Protein AF-A0A928VUS7-F1 (afdb_monomer_lite)

pLDDT: mean 87.43, std 11.96, range [48.75, 98.5]

Secondary structure (DSSP, 8-state):
--HHHHHHHHHHHHHHHHHHHHHHHHHHHHHHHHHHHHHHHHHHHHHHHTSHHHHHHHHHHHHHHHHS-GGGS-SS--GGGS-GGGTTS-EEEEEEETTEEEEEEE-SS-EEEEEEEE-TTT-BTTEEEEEEEEEETTTEEEEEEEEEEETT----HHHHHHHHHTTTS------S--

Radius of gyration: 25.65 Å; chains: 1; bounding box: 66×34×78 Å

Structure (mmCIF, N/CA/C/O backbone):
data_AF-A0A928VUS7-F1
#
_entry.id   AF-A0A928VUS7-F1
#
loop_
_atom_site.group_PDB
_atom_site.id
_atom_site.type_symbol
_atom_site.label_atom_id
_atom_site.label_alt_id
_atom_site.label_comp_id
_atom_site.label_asym_id
_atom_site.label_entity_id
_atom_site.label_seq_id
_atom_site.pdbx_PDB_ins_code
_atom_site.Cartn_x
_atom_site.Cartn_y
_atom_site.Cartn_z
_atom_site.occupancy
_atom_site.B_iso_or_equiv
_atom_site.auth_seq_id
_atom_site.auth_comp_id
_atom_site.auth_asym_id
_atom_site.auth_atom_id
_atom_site.pdbx_PDB_model_num
ATOM 1 N N . MET A 1 1 ? 49.330 -3.367 -56.058 1.00 61.44 1 MET A N 1
ATOM 2 C CA . MET A 1 1 ? 49.096 -4.305 -54.929 1.00 61.44 1 MET A CA 1
ATOM 3 C C . MET A 1 1 ? 48.953 -3.597 -53.572 1.00 61.44 1 MET A C 1
ATOM 5 O O . MET A 1 1 ? 48.464 -4.224 -52.643 1.00 61.44 1 MET A O 1
ATOM 9 N N . ALA A 1 2 ? 49.327 -2.313 -53.439 1.00 62.34 2 ALA A N 1
ATOM 10 C CA . ALA A 1 2 ? 49.164 -1.543 -52.198 1.00 62.34 2 ALA A CA 1
ATOM 11 C C . ALA A 1 2 ? 47.726 -1.016 -51.974 1.00 62.34 2 ALA A C 1
ATOM 13 O O . ALA A 1 2 ? 47.260 -1.008 -50.839 1.00 62.34 2 ALA A O 1
ATOM 14 N N . ASP A 1 3 ? 46.990 -0.680 -53.039 1.00 67.19 3 ASP A N 1
ATOM 15 C CA . ASP A 1 3 ? 45.664 -0.036 -52.934 1.00 67.19 3 ASP A CA 1
ATOM 16 C C . ASP A 1 3 ? 44.558 -0.947 -52.383 1.00 67.19 3 ASP A C 1
ATOM 18 O O . ASP A 1 3 ? 43.624 -0.482 -51.732 1.00 67.19 3 ASP A O 1
ATOM 22 N N . PHE A 1 4 ? 44.688 -2.264 -52.573 1.00 70.06 4 PHE A N 1
ATOM 23 C CA . PHE A 1 4 ? 43.719 -3.241 -52.067 1.00 70.06 4 PHE A CA 1
ATOM 24 C C . PHE A 1 4 ? 43.658 -3.240 -50.528 1.00 70.06 4 PHE A C 1
ATOM 26 O O . PHE A 1 4 ? 42.580 -3.287 -49.946 1.00 70.06 4 PHE A O 1
ATOM 33 N N . LYS A 1 5 ? 44.809 -3.064 -49.858 1.00 86.12 5 LYS A N 1
ATOM 34 C CA . LYS A 1 5 ? 44.886 -3.029 -48.388 1.00 86.12 5 LYS A CA 1
ATOM 35 C C . LYS A 1 5 ? 44.255 -1.770 -47.784 1.00 86.12 5 LYS A C 1
ATOM 37 O O . LYS A 1 5 ? 43.755 -1.829 -46.665 1.00 86.12 5 LYS A O 1
ATOM 42 N N . LEU A 1 6 ? 44.266 -0.647 -48.507 1.00 88.31 6 LEU A N 1
ATOM 43 C CA . LEU A 1 6 ? 43.689 0.614 -48.034 1.00 88.31 6 LEU A CA 1
ATOM 44 C C . LEU A 1 6 ? 42.155 0.582 -48.061 1.00 88.31 6 LEU A C 1
ATOM 46 O O . LEU A 1 6 ? 41.517 1.030 -47.113 1.00 88.31 6 LEU A O 1
ATOM 50 N N . ILE A 1 7 ? 41.560 0.022 -49.118 1.00 90.25 7 ILE A N 1
ATOM 51 C CA . ILE A 1 7 ? 40.098 -0.088 -49.241 1.00 90.25 7 ILE A CA 1
ATOM 52 C C . ILE A 1 7 ? 39.534 -0.996 -48.144 1.00 90.25 7 ILE A C 1
ATOM 54 O O . ILE A 1 7 ? 38.543 -0.642 -47.505 1.00 90.25 7 ILE A O 1
ATOM 58 N N . ASP A 1 8 ? 40.171 -2.138 -47.893 1.00 90.50 8 ASP A N 1
ATOM 59 C CA . ASP A 1 8 ? 39.731 -3.062 -46.845 1.00 90.50 8 ASP A CA 1
ATOM 60 C C . ASP A 1 8 ? 39.899 -2.460 -45.443 1.00 90.50 8 ASP A C 1
ATOM 62 O O . ASP A 1 8 ? 39.023 -2.620 -44.593 1.00 90.50 8 ASP A O 1
ATOM 66 N N . PHE A 1 9 ? 40.963 -1.679 -45.224 1.00 90.75 9 PHE A N 1
ATOM 67 C CA . PHE A 1 9 ? 41.148 -0.921 -43.987 1.00 90.75 9 PHE A CA 1
ATOM 68 C C . PHE A 1 9 ? 40.045 0.130 -43.777 1.00 90.75 9 PHE A C 1
ATOM 70 O O . PHE A 1 9 ? 39.452 0.189 -42.702 1.00 90.75 9 PHE A O 1
ATOM 77 N N . LEU A 1 10 ? 39.698 0.913 -44.806 1.00 93.50 10 LEU A N 1
ATOM 78 C CA . LEU A 1 10 ? 38.624 1.911 -44.722 1.00 93.50 10 LEU A CA 1
ATOM 79 C C . LEU A 1 10 ? 37.249 1.273 -44.478 1.00 93.50 10 LEU A C 1
ATOM 81 O O . LEU A 1 10 ? 36.465 1.803 -43.690 1.00 93.50 10 LEU A O 1
ATOM 85 N N . LYS A 1 11 ? 36.963 0.119 -45.096 1.00 93.38 11 LYS A N 1
ATOM 86 C CA . LYS A 1 11 ? 35.738 -0.654 -44.830 1.00 93.38 11 LYS A CA 1
ATOM 87 C C . LYS A 1 11 ? 35.676 -1.130 -43.380 1.00 93.38 11 LYS A C 1
ATOM 89 O O . LYS A 1 11 ? 34.625 -1.011 -42.755 1.00 93.38 11 LYS A O 1
ATOM 94 N N . LEU A 1 12 ? 36.790 -1.624 -42.837 1.00 94.38 12 LEU A N 1
ATOM 95 C CA . LEU A 1 12 ? 36.873 -2.045 -41.439 1.00 94.38 12 LEU A CA 1
ATOM 96 C C . LEU A 1 12 ? 36.656 -0.863 -40.483 1.00 94.38 12 LEU A C 1
ATOM 98 O O . LEU A 1 12 ? 35.843 -0.967 -39.568 1.00 94.38 12 LEU A O 1
ATOM 102 N N . CYS A 1 13 ? 37.316 0.276 -40.717 1.00 95.31 13 CYS A N 1
ATOM 103 C CA . CYS A 1 13 ? 37.107 1.491 -39.925 1.00 95.31 13 CYS A CA 1
ATOM 104 C C . CYS A 1 13 ? 35.652 1.977 -39.991 1.00 95.31 13 CYS A C 1
ATOM 106 O O . CYS A 1 13 ? 35.074 2.308 -38.958 1.00 95.31 13 CYS A O 1
ATOM 108 N N . GLY A 1 14 ? 35.043 1.975 -41.181 1.00 96.12 14 GLY A N 1
ATOM 109 C CA . GLY A 1 14 ? 33.636 2.336 -41.361 1.00 96.12 14 GLY A CA 1
ATOM 110 C C . GLY A 1 14 ? 32.688 1.396 -40.612 1.00 96.12 14 GLY A C 1
ATOM 111 O O . GLY A 1 14 ? 31.753 1.857 -39.962 1.00 96.12 14 GLY A O 1
ATOM 112 N N . PHE A 1 15 ? 32.960 0.089 -40.634 1.00 96.00 15 PHE A N 1
ATOM 113 C CA . PHE A 1 15 ? 32.185 -0.905 -39.890 1.00 96.00 15 PHE A CA 1
ATOM 114 C C . PHE A 1 15 ? 32.302 -0.723 -38.368 1.00 96.00 15 PHE A C 1
ATOM 116 O O . PHE A 1 15 ? 31.288 -0.735 -37.672 1.00 96.00 15 PHE A O 1
ATOM 123 N N . ILE A 1 16 ? 33.512 -0.488 -37.847 1.00 96.19 16 ILE A N 1
ATOM 124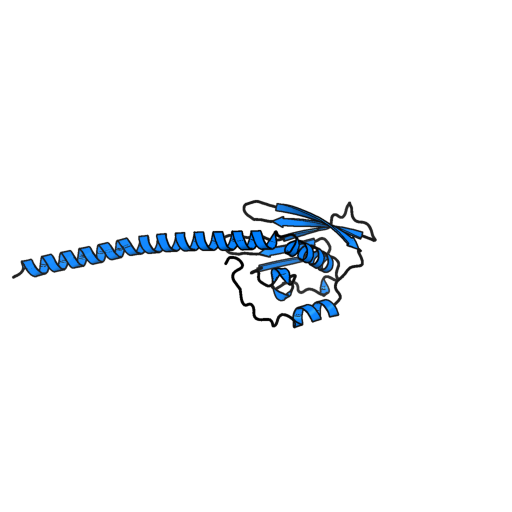 C CA . ILE A 1 16 ? 33.735 -0.218 -36.416 1.00 96.19 16 ILE A CA 1
ATOM 125 C C . ILE A 1 16 ? 33.011 1.063 -35.988 1.00 96.19 16 ILE A C 1
ATOM 127 O O . ILE A 1 16 ? 32.353 1.078 -34.945 1.00 96.19 16 ILE A O 1
ATOM 131 N N . LEU A 1 17 ? 33.086 2.126 -36.795 1.00 95.75 17 LEU A N 1
ATOM 132 C CA . LEU A 1 17 ? 32.385 3.380 -36.523 1.00 95.75 17 LEU A CA 1
ATOM 133 C C . LEU A 1 17 ? 30.866 3.166 -36.491 1.00 95.75 17 LEU A C 1
ATOM 135 O O . LEU A 1 17 ? 30.210 3.619 -35.558 1.00 95.75 17 LEU A O 1
ATOM 139 N N . LEU A 1 18 ? 30.316 2.424 -37.457 1.00 95.81 18 LEU A N 1
ATOM 140 C CA . LEU A 1 18 ? 28.893 2.091 -37.494 1.00 95.81 18 LEU A CA 1
ATOM 141 C C . LEU A 1 18 ? 28.458 1.323 -36.239 1.00 95.81 18 LEU A C 1
ATOM 143 O O . LEU A 1 18 ? 27.481 1.710 -35.606 1.00 95.81 18 LEU A O 1
ATOM 147 N N . LEU A 1 19 ? 29.190 0.277 -35.838 1.00 93.38 19 LEU A N 1
ATOM 148 C CA . LEU A 1 19 ? 28.883 -0.470 -34.612 1.00 93.38 19 LEU A CA 1
ATOM 149 C C . LEU A 1 19 ? 28.928 0.429 -33.374 1.00 93.38 19 LEU A C 1
ATOM 151 O O . LEU A 1 19 ? 28.020 0.386 -32.547 1.00 93.38 19 LEU A O 1
ATOM 155 N N . THR A 1 20 ? 29.944 1.287 -33.281 1.00 94.38 20 THR A N 1
ATOM 156 C CA . THR A 1 20 ? 30.100 2.228 -32.163 1.00 94.38 20 THR A CA 1
ATOM 157 C C . THR A 1 20 ? 28.925 3.204 -32.078 1.00 94.38 20 THR A C 1
ATOM 159 O O . THR A 1 20 ? 28.499 3.543 -30.978 1.00 94.38 20 THR A O 1
ATOM 162 N N . LEU A 1 21 ? 28.358 3.615 -33.217 1.00 94.56 21 LEU A N 1
ATOM 163 C CA . LEU A 1 21 ? 27.172 4.477 -33.269 1.00 94.56 21 LEU A CA 1
ATOM 164 C C . LEU A 1 21 ? 25.862 3.723 -32.992 1.00 94.56 21 LEU A C 1
ATOM 166 O O . LEU A 1 21 ? 24.934 4.305 -32.437 1.00 94.56 21 LEU A O 1
ATOM 170 N N . MET A 1 22 ? 25.774 2.436 -33.333 1.00 95.50 22 MET A N 1
ATOM 171 C CA . MET A 1 22 ? 24.571 1.624 -33.105 1.00 95.50 22 MET A CA 1
ATOM 172 C C . MET A 1 22 ? 24.394 1.205 -31.641 1.00 95.50 22 MET A C 1
ATOM 174 O O . MET A 1 22 ? 23.263 1.098 -31.171 1.00 95.50 22 MET A O 1
ATOM 178 N N . ILE A 1 23 ? 25.489 1.001 -30.903 1.00 94.81 23 ILE A N 1
ATOM 179 C CA . ILE A 1 23 ? 25.459 0.633 -29.479 1.00 94.81 23 ILE A CA 1
ATOM 180 C C . ILE A 1 23 ? 24.646 1.626 -28.615 1.00 94.81 23 ILE A C 1
ATOM 182 O O . ILE A 1 23 ? 23.736 1.177 -27.916 1.00 94.81 23 ILE A O 1
ATOM 186 N N . PRO A 1 24 ? 24.889 2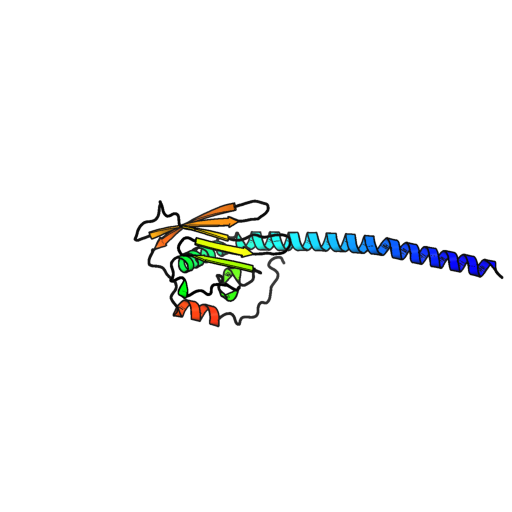.954 -28.635 1.00 94.88 24 PRO A N 1
ATOM 187 C CA . PRO A 1 24 ? 24.109 3.892 -27.827 1.00 94.88 24 PRO A CA 1
ATOM 188 C C . PRO A 1 24 ? 22.643 3.955 -28.264 1.00 94.88 24 PRO A C 1
ATOM 190 O O . PRO A 1 24 ? 21.767 4.024 -27.408 1.00 94.88 24 PRO A O 1
ATOM 193 N N . VAL A 1 25 ? 22.354 3.862 -29.569 1.00 94.69 25 VAL A N 1
ATOM 194 C CA . VAL A 1 25 ? 20.970 3.812 -30.076 1.00 94.69 25 VAL A CA 1
ATOM 195 C C . VAL A 1 25 ? 20.237 2.593 -29.517 1.00 94.69 25 VAL A C 1
ATOM 197 O O . VAL A 1 25 ? 19.102 2.715 -29.058 1.00 94.69 25 VAL A O 1
ATOM 200 N N . TYR A 1 26 ? 20.901 1.435 -29.486 1.00 95.00 26 TYR A N 1
ATOM 201 C CA . TYR A 1 26 ? 20.360 0.222 -28.881 1.00 95.00 26 TYR A CA 1
ATOM 202 C C . TYR A 1 26 ? 20.073 0.405 -27.384 1.00 95.00 26 TYR A C 1
ATOM 204 O O . TYR A 1 26 ? 18.972 0.089 -26.939 1.00 95.00 26 TYR A O 1
ATOM 212 N N . TYR A 1 27 ? 21.008 0.961 -26.607 1.00 95.69 27 TYR A N 1
ATOM 213 C CA . TYR A 1 27 ? 20.800 1.184 -25.170 1.00 95.69 27 TYR A CA 1
ATOM 214 C C . TYR A 1 27 ? 19.713 2.218 -24.865 1.00 95.69 27 TYR A C 1
ATOM 216 O O . TYR A 1 27 ? 18.968 2.039 -23.901 1.00 95.69 27 TYR A O 1
ATOM 224 N N . VAL A 1 28 ? 19.579 3.264 -25.685 1.00 95.44 28 VAL A N 1
ATOM 225 C CA . VAL A 1 28 ? 18.478 4.233 -25.572 1.00 95.44 28 VAL A CA 1
ATOM 226 C C . VAL A 1 28 ? 17.146 3.544 -25.864 1.00 95.44 28 VAL A C 1
ATOM 228 O O . VAL A 1 28 ? 16.221 3.651 -25.061 1.00 95.44 28 VAL A O 1
ATOM 231 N N . GLY A 1 29 ? 17.059 2.780 -26.957 1.00 95.69 29 GLY A N 1
ATOM 232 C CA . GLY A 1 29 ? 15.855 2.022 -27.300 1.00 95.69 29 GLY A CA 1
ATOM 233 C C . GLY A 1 29 ? 15.464 1.013 -26.218 1.00 95.69 29 GLY A C 1
ATOM 234 O O . GLY A 1 29 ? 14.303 0.959 -25.816 1.00 95.69 29 GLY A O 1
ATOM 235 N N . LEU A 1 30 ? 16.439 0.267 -25.688 1.00 95.19 30 LEU A N 1
ATOM 236 C CA . LEU A 1 30 ? 16.229 -0.680 -24.594 1.00 95.19 30 LEU A CA 1
ATOM 237 C C . LEU A 1 30 ? 15.750 0.025 -23.319 1.00 95.19 30 LEU A C 1
ATOM 239 O O . LEU A 1 30 ? 14.796 -0.431 -22.700 1.00 95.19 30 LEU A O 1
ATOM 243 N N . SER A 1 31 ? 16.363 1.152 -22.950 1.00 93.25 31 SER A N 1
ATOM 244 C CA . SER A 1 31 ? 15.952 1.938 -21.777 1.00 93.25 31 SER A CA 1
ATOM 245 C C . SER A 1 31 ? 14.509 2.428 -21.901 1.00 93.25 31 SER A C 1
ATOM 247 O O . SER A 1 31 ? 13.731 2.275 -20.966 1.00 93.25 31 SER A O 1
ATOM 249 N N . ILE A 1 32 ? 14.127 2.961 -23.067 1.00 94.06 32 ILE A N 1
ATOM 250 C CA . ILE A 1 32 ? 12.755 3.413 -23.336 1.00 94.06 32 ILE A CA 1
ATOM 251 C C . ILE A 1 32 ? 11.772 2.248 -23.220 1.00 94.06 32 ILE A C 1
ATOM 253 O O . ILE A 1 32 ? 10.758 2.363 -22.536 1.00 94.06 32 ILE A O 1
ATOM 257 N N . PHE A 1 33 ? 12.088 1.112 -23.844 1.00 93.88 33 PHE A N 1
ATOM 258 C CA . PHE A 1 33 ? 11.258 -0.087 -23.765 1.00 93.88 33 PHE A CA 1
ATOM 259 C C . PHE A 1 33 ? 11.057 -0.561 -22.317 1.00 93.88 33 PHE A C 1
ATOM 261 O O . PHE A 1 33 ? 9.928 -0.842 -21.915 1.00 93.88 33 PHE A O 1
ATOM 268 N N . LEU A 1 34 ? 12.130 -0.608 -21.521 1.00 91.25 34 LEU A N 1
ATOM 269 C CA . LEU A 1 34 ? 12.057 -0.992 -20.111 1.00 91.25 34 LEU A CA 1
ATOM 270 C C . LEU A 1 34 ? 11.225 -0.000 -19.288 1.00 91.25 34 LEU A C 1
ATOM 272 O O . LEU A 1 34 ? 10.413 -0.439 -18.480 1.00 91.25 34 LEU A O 1
ATOM 276 N N . MET A 1 35 ? 11.363 1.310 -19.521 1.00 88.75 35 MET A N 1
ATOM 277 C CA . MET A 1 35 ? 10.545 2.329 -18.849 1.00 88.75 35 MET A CA 1
ATOM 278 C C . MET A 1 35 ? 9.053 2.157 -19.147 1.00 88.75 35 MET A C 1
ATOM 280 O O . MET A 1 35 ? 8.254 2.123 -18.217 1.00 88.75 35 MET A O 1
ATOM 284 N N . PHE A 1 36 ? 8.671 1.977 -20.417 1.00 90.44 36 PHE A N 1
ATOM 285 C CA . PHE A 1 36 ? 7.268 1.743 -20.781 1.00 90.44 36 PHE A CA 1
ATOM 286 C C . PHE A 1 36 ? 6.711 0.461 -20.168 1.00 90.44 36 PHE A C 1
ATOM 288 O O . PHE A 1 36 ? 5.565 0.435 -19.724 1.00 90.44 36 PHE A O 1
ATOM 295 N N . ARG A 1 37 ? 7.512 -0.608 -20.136 1.00 89.31 37 ARG A N 1
ATOM 296 C CA . ARG A 1 37 ? 7.104 -1.860 -19.502 1.00 89.31 37 ARG A CA 1
ATOM 297 C C . ARG A 1 37 ? 6.847 -1.666 -18.004 1.00 89.31 37 ARG A C 1
ATOM 299 O O . ARG A 1 37 ? 5.799 -2.089 -17.533 1.00 89.31 37 ARG A O 1
ATOM 306 N N . MET A 1 38 ? 7.765 -1.014 -17.289 1.00 86.44 38 MET A N 1
ATOM 307 C CA . MET A 1 38 ? 7.607 -0.743 -15.854 1.00 86.44 38 MET A CA 1
ATOM 308 C C . MET A 1 38 ? 6.394 0.149 -15.570 1.00 86.44 38 MET A C 1
ATOM 310 O O . MET A 1 38 ? 5.638 -0.147 -14.654 1.00 86.44 38 MET A O 1
ATOM 314 N N . ALA A 1 39 ? 6.172 1.195 -16.373 1.00 87.06 39 ALA A N 1
ATOM 315 C CA . ALA A 1 39 ? 5.012 2.074 -16.221 1.00 87.06 39 ALA A CA 1
ATOM 316 C C . ALA A 1 39 ? 3.690 1.298 -16.341 1.00 87.06 39 ALA A C 1
ATOM 318 O O . ALA A 1 39 ? 2.810 1.450 -15.502 1.00 87.06 39 ALA A O 1
ATOM 319 N N . ARG A 1 40 ? 3.581 0.392 -17.323 1.00 89.56 40 ARG A N 1
ATOM 320 C CA . ARG A 1 40 ? 2.390 -0.457 -17.470 1.00 89.56 40 ARG A CA 1
ATOM 321 C C . ARG A 1 40 ? 2.208 -1.441 -16.318 1.00 89.56 40 ARG A C 1
ATOM 323 O O . ARG A 1 40 ? 1.080 -1.667 -15.902 1.00 89.56 40 ARG A O 1
ATOM 330 N N . GLU A 1 41 ? 3.293 -2.044 -15.831 1.00 87.31 41 GLU A N 1
ATOM 331 C CA . GLU A 1 41 ? 3.234 -2.945 -14.671 1.00 87.31 41 GLU A CA 1
ATOM 332 C C . GLU A 1 41 ? 2.712 -2.191 -13.432 1.00 87.31 41 GLU A C 1
ATOM 334 O O . GLU A 1 41 ? 1.805 -2.684 -12.766 1.00 87.31 41 GLU A O 1
ATOM 339 N N . ILE A 1 42 ? 3.189 -0.964 -13.197 1.00 88.38 42 ILE A N 1
ATOM 340 C CA . ILE A 1 42 ? 2.712 -0.084 -12.120 1.00 88.38 42 ILE A CA 1
ATOM 341 C C . ILE A 1 42 ? 1.226 0.251 -12.281 1.00 88.38 42 ILE A C 1
ATOM 343 O O . ILE A 1 42 ? 0.464 0.082 -11.333 1.00 88.38 42 ILE A O 1
ATOM 347 N N . GLU A 1 43 ? 0.802 0.707 -13.462 1.00 89.25 43 GLU A N 1
ATOM 348 C CA . GLU A 1 43 ? -0.599 1.068 -13.722 1.00 89.25 43 GLU A CA 1
ATOM 349 C C . GLU A 1 43 ? -1.543 -0.111 -13.445 1.00 89.25 43 GLU A C 1
ATOM 351 O O . GLU A 1 43 ? -2.565 0.059 -12.782 1.00 89.25 43 GLU A O 1
ATOM 356 N N . CYS A 1 44 ? -1.180 -1.322 -13.881 1.00 89.81 44 CYS A N 1
ATOM 357 C CA . CYS A 1 44 ? -1.967 -2.518 -13.582 1.00 89.81 44 CYS A CA 1
ATOM 358 C C . CYS A 1 44 ? -2.009 -2.842 -12.086 1.00 89.81 44 CYS A C 1
ATOM 360 O O . CYS A 1 44 ? -3.058 -3.229 -11.571 1.00 89.81 44 CYS A O 1
ATOM 362 N N . GLU A 1 45 ? -0.866 -2.768 -11.393 1.00 88.94 45 GLU A N 1
ATOM 363 C CA . GLU A 1 45 ? -0.798 -3.049 -9.958 1.00 88.94 45 GLU A CA 1
ATOM 364 C C . GLU A 1 45 ? -1.680 -2.070 -9.182 1.00 88.94 45 GLU A C 1
ATOM 366 O O . GLU A 1 45 ? -2.442 -2.496 -8.313 1.00 88.94 45 GLU A O 1
ATOM 371 N N . GLN A 1 46 ? -1.644 -0.787 -9.548 1.00 91.69 46 GLN A N 1
ATOM 372 C CA . GLN A 1 46 ? -2.530 0.227 -8.993 1.00 91.69 46 GLN A CA 1
ATOM 373 C C . GLN A 1 46 ? -3.992 -0.089 -9.284 1.00 91.69 46 GLN A C 1
ATOM 375 O O . GLN A 1 46 ? -4.794 -0.167 -8.357 1.00 91.69 46 GLN A O 1
ATOM 380 N N . GLU A 1 47 ? -4.351 -0.322 -10.547 1.00 91.81 47 GLU A N 1
ATOM 381 C CA . GLU A 1 47 ? -5.727 -0.653 -10.921 1.00 91.81 47 GLU A CA 1
ATOM 382 C C . GLU A 1 47 ? -6.245 -1.867 -10.139 1.00 91.81 47 GLU A C 1
ATOM 384 O O . GLU A 1 47 ? -7.395 -1.871 -9.703 1.00 91.81 47 GLU A O 1
ATOM 389 N N . TYR A 1 48 ? -5.400 -2.875 -9.913 1.00 91.00 48 TYR A N 1
ATOM 390 C CA . TYR A 1 48 ? -5.739 -4.040 -9.106 1.00 91.00 48 TYR A CA 1
ATOM 391 C C . TYR A 1 48 ? -6.003 -3.683 -7.637 1.00 91.00 48 TYR A C 1
ATOM 393 O O . TYR A 1 48 ? -7.059 -4.044 -7.117 1.00 91.00 48 TYR A O 1
ATOM 401 N N . ILE A 1 49 ? -5.094 -2.969 -6.964 1.00 91.81 49 ILE A N 1
ATOM 402 C CA . ILE A 1 49 ? -5.259 -2.661 -5.529 1.00 91.81 49 ILE A CA 1
ATOM 403 C C . ILE A 1 49 ? -6.371 -1.664 -5.254 1.00 91.81 49 ILE A C 1
ATOM 405 O O . ILE A 1 49 ? -6.873 -1.613 -4.141 1.00 91.81 49 ILE A O 1
ATOM 409 N N . LEU A 1 50 ? -6.770 -0.883 -6.251 1.00 95.00 50 LEU A N 1
ATOM 410 C CA . LEU A 1 50 ? -7.854 0.086 -6.143 1.00 95.00 50 LEU A CA 1
ATOM 411 C C . LEU A 1 50 ? -9.240 -0.535 -6.317 1.00 95.00 50 LEU A C 1
ATOM 413 O O . LEU A 1 50 ? -10.245 0.165 -6.186 1.00 95.00 50 LEU A O 1
ATOM 417 N N . ARG A 1 51 ? -9.318 -1.840 -6.585 1.00 94.94 51 ARG A N 1
ATOM 418 C CA . ARG A 1 51 ? -10.584 -2.573 -6.593 1.00 94.94 51 ARG A CA 1
ATOM 419 C C . ARG A 1 51 ? -11.133 -2.665 -5.166 1.00 94.94 51 ARG A C 1
ATOM 421 O O . ARG A 1 51 ? -10.377 -3.057 -4.273 1.00 94.94 51 ARG A O 1
ATOM 428 N N . PRO A 1 52 ? -12.420 -2.356 -4.925 1.00 96.56 52 PRO A N 1
ATOM 429 C CA . PRO A 1 52 ? -13.033 -2.480 -3.601 1.00 96.56 52 PRO A CA 1
ATOM 430 C C . PRO A 1 52 ? -12.839 -3.853 -2.961 1.00 96.56 52 PRO A C 1
ATOM 432 O O . PRO A 1 52 ? -12.569 -3.947 -1.768 1.00 96.56 52 PRO A O 1
ATOM 435 N N . GLU A 1 53 ? -12.874 -4.916 -3.763 1.00 94.88 53 GLU A N 1
ATOM 436 C CA . GLU A 1 53 ? -12.673 -6.289 -3.298 1.00 94.88 53 GLU A CA 1
ATOM 437 C C . GLU A 1 53 ? -11.262 -6.531 -2.739 1.00 94.88 53 GLU A C 1
ATOM 439 O O . GLU A 1 53 ? -11.064 -7.478 -1.984 1.00 94.88 53 GLU A O 1
ATOM 444 N N . VAL A 1 54 ? -10.295 -5.682 -3.101 1.00 93.50 54 VAL A N 1
ATOM 445 C CA . VAL A 1 54 ? -8.904 -5.739 -2.641 1.00 93.50 54 VAL A CA 1
ATOM 446 C C . VAL A 1 54 ? -8.675 -4.749 -1.502 1.00 93.50 54 VAL A C 1
ATOM 448 O O . VAL A 1 54 ? -8.186 -5.139 -0.444 1.00 93.50 54 VAL A O 1
ATOM 451 N N . TYR A 1 55 ? -9.040 -3.473 -1.668 1.00 95.44 55 TYR A N 1
ATOM 452 C CA . TYR A 1 55 ? -8.688 -2.462 -0.668 1.00 95.44 55 TYR A CA 1
ATOM 453 C C . TYR A 1 55 ? -9.557 -2.507 0.593 1.00 95.44 55 TYR A C 1
ATOM 455 O O . TYR A 1 55 ? -9.090 -2.100 1.654 1.00 95.44 55 TYR A O 1
ATOM 463 N N . GLN A 1 56 ? -10.806 -2.982 0.528 1.00 96.81 56 GLN A N 1
ATOM 464 C CA . GLN A 1 56 ? -11.678 -3.006 1.710 1.00 96.81 56 GLN A CA 1
ATOM 465 C C . GLN A 1 56 ? -11.211 -4.012 2.777 1.00 96.81 56 GLN A C 1
ATOM 467 O O . GLN A 1 56 ? -11.144 -3.634 3.953 1.00 96.81 56 GLN A O 1
ATOM 472 N N . PRO A 1 57 ? -10.844 -5.263 2.424 1.00 95.38 57 PRO A N 1
ATOM 473 C CA . PRO A 1 57 ? -10.216 -6.185 3.372 1.00 95.38 57 PRO A CA 1
ATOM 474 C C . PRO A 1 57 ? -8.906 -5.643 3.954 1.00 95.38 57 PRO A C 1
ATOM 476 O O . PRO A 1 57 ? -8.680 -5.739 5.165 1.00 95.38 57 PRO A O 1
ATOM 479 N N . VAL A 1 58 ? -8.086 -5.000 3.115 1.00 94.44 58 VAL A N 1
ATOM 480 C CA . VAL A 1 58 ? -6.835 -4.344 3.526 1.00 94.44 58 VAL A CA 1
ATOM 481 C C . VAL A 1 58 ? -7.120 -3.269 4.573 1.00 94.44 58 VAL A C 1
ATOM 483 O O . VAL A 1 58 ? -6.534 -3.300 5.654 1.00 94.44 58 VAL A O 1
ATOM 486 N N . ALA A 1 59 ? -8.065 -2.367 4.300 1.00 96.44 59 ALA A N 1
ATOM 487 C CA . ALA A 1 59 ? -8.446 -1.283 5.199 1.00 96.44 59 ALA A CA 1
ATOM 488 C C . ALA A 1 59 ? -8.873 -1.808 6.577 1.00 96.44 59 ALA A C 1
ATOM 490 O O . ALA A 1 59 ? -8.387 -1.341 7.610 1.00 96.44 59 ALA A O 1
ATOM 491 N N . ARG A 1 60 ? -9.739 -2.831 6.603 1.00 96.06 60 ARG A N 1
ATOM 492 C CA . ARG A 1 60 ? -10.204 -3.450 7.854 1.00 96.06 60 ARG A CA 1
ATOM 493 C C . ARG A 1 60 ? -9.076 -4.128 8.618 1.00 96.06 60 ARG A C 1
ATOM 495 O O . ARG A 1 60 ? -8.988 -3.963 9.832 1.00 96.06 60 ARG A O 1
ATOM 502 N N . THR A 1 61 ? -8.211 -4.864 7.928 1.00 93.94 61 THR A N 1
ATOM 503 C CA . THR A 1 61 ? -7.077 -5.556 8.554 1.00 93.94 61 THR A CA 1
ATOM 504 C C . THR A 1 61 ? -6.105 -4.561 9.178 1.00 93.94 61 THR A C 1
ATOM 506 O O . THR A 1 61 ? -5.722 -4.719 10.336 1.00 93.94 61 THR A O 1
ATOM 509 N N . LEU A 1 62 ? -5.785 -3.475 8.472 1.00 93.62 62 LEU A N 1
ATOM 510 C CA . LEU A 1 62 ? -4.909 -2.425 8.989 1.00 93.62 62 LEU A CA 1
ATOM 511 C C . LEU A 1 62 ? -5.520 -1.667 10.166 1.00 93.62 62 LEU A C 1
ATOM 513 O O . LEU A 1 62 ? -4.808 -1.337 11.115 1.00 93.62 62 LEU A O 1
ATOM 517 N N . ALA A 1 63 ? -6.835 -1.441 10.159 1.00 96.31 63 ALA A N 1
ATOM 518 C CA . ALA A 1 63 ? -7.523 -0.878 11.316 1.00 96.31 63 ALA A CA 1
ATOM 519 C C . ALA A 1 63 ? -7.430 -1.816 12.522 1.00 96.31 63 ALA A C 1
ATOM 521 O O . ALA A 1 63 ? -7.081 -1.371 13.612 1.00 96.31 63 ALA A O 1
ATOM 522 N N . ARG A 1 64 ? -7.633 -3.126 12.338 1.00 95.38 64 ARG A N 1
ATOM 523 C CA . ARG A 1 64 ? -7.445 -4.110 13.417 1.00 95.38 64 ARG A CA 1
ATOM 524 C C . ARG A 1 64 ? -6.006 -4.126 13.929 1.00 95.38 64 ARG A C 1
ATOM 526 O O . ARG A 1 64 ? -5.814 -4.162 15.143 1.00 95.38 64 ARG A O 1
ATOM 533 N N . TYR A 1 65 ? -5.005 -4.052 13.050 1.00 92.94 65 TYR A N 1
ATOM 534 C CA . TYR A 1 65 ? -3.595 -3.955 13.449 1.00 92.94 65 TYR A CA 1
ATOM 535 C C . TYR A 1 65 ? -3.334 -2.695 14.272 1.00 92.94 65 TYR A C 1
ATOM 537 O O . TYR A 1 65 ? -2.781 -2.789 15.365 1.00 92.94 65 TYR A O 1
ATOM 545 N N . SER A 1 66 ? -3.824 -1.546 13.805 1.00 93.69 66 SER A N 1
ATOM 546 C CA . SER A 1 66 ? -3.699 -0.253 14.490 1.00 93.69 66 SER A CA 1
ATOM 547 C C . SER A 1 66 ? -4.394 -0.253 15.858 1.00 93.69 66 SER A C 1
ATOM 549 O O . SER A 1 66 ? -3.898 0.338 16.807 1.00 93.69 66 SER A O 1
ATOM 551 N N . GLN A 1 67 ? -5.519 -0.959 16.009 1.00 94.88 67 GLN A N 1
ATOM 552 C CA . GLN A 1 67 ? -6.231 -1.091 17.291 1.00 94.88 67 GLN A CA 1
ATOM 553 C C . GLN A 1 67 ? -5.577 -2.075 18.274 1.00 94.88 67 GLN A C 1
ATOM 555 O O . GLN A 1 67 ? -5.978 -2.136 19.437 1.00 94.88 67 GLN A O 1
ATOM 560 N N . SER A 1 68 ? -4.618 -2.880 17.821 1.00 93.44 68 SER A N 1
ATOM 561 C CA . SER A 1 68 ? -4.022 -3.952 18.622 1.00 93.44 68 SER A CA 1
ATOM 562 C C . SER A 1 68 ? -2.810 -3.478 19.418 1.00 93.44 68 SER A C 1
ATOM 564 O O . SER A 1 68 ? -2.301 -2.382 19.202 1.00 93.44 68 SER A O 1
ATOM 566 N N . ASP A 1 69 ? -2.344 -4.300 20.367 1.00 91.25 69 ASP A N 1
ATOM 567 C CA . ASP A 1 69 ? -1.145 -3.972 21.145 1.00 91.25 69 ASP A CA 1
ATOM 568 C C . ASP A 1 69 ? 0.062 -3.835 20.193 1.00 91.25 69 ASP A C 1
ATOM 570 O O . ASP A 1 69 ? 0.424 -4.818 19.538 1.00 91.25 69 ASP A O 1
ATOM 574 N N . PRO A 1 70 ? 0.723 -2.661 20.128 1.00 87.19 70 PRO A N 1
ATOM 575 C CA . PRO A 1 70 ? 1.884 -2.453 19.266 1.00 87.19 70 PRO A CA 1
ATOM 576 C C . PRO A 1 70 ? 3.018 -3.456 19.507 1.00 87.19 70 PRO A C 1
ATOM 578 O O . PRO A 1 70 ? 3.816 -3.702 18.610 1.00 87.19 70 PRO A O 1
ATOM 581 N N . LYS A 1 71 ? 3.089 -4.074 20.696 1.00 89.25 71 LYS A N 1
ATOM 582 C CA . LYS A 1 71 ? 4.092 -5.101 21.027 1.00 89.25 71 LYS A CA 1
ATOM 583 C C . LYS A 1 71 ? 3.944 -6.394 20.229 1.00 89.25 71 LYS A C 1
ATOM 585 O O . LYS A 1 71 ? 4.884 -7.185 20.207 1.00 89.25 71 LYS A O 1
ATOM 590 N N . LEU A 1 72 ? 2.786 -6.624 19.611 1.00 87.44 72 LEU A N 1
ATOM 591 C CA . LEU A 1 72 ? 2.557 -7.777 18.738 1.00 87.44 72 LEU A CA 1
ATOM 592 C C . LEU A 1 72 ? 3.323 -7.662 17.416 1.00 87.44 72 LEU A C 1
ATOM 594 O O . LEU A 1 72 ? 3.559 -8.669 16.750 1.00 87.44 72 LEU A O 1
ATOM 598 N N . PHE A 1 73 ? 3.728 -6.448 17.047 1.00 85.50 73 PHE A N 1
ATOM 599 C CA . PHE A 1 73 ? 4.365 -6.152 15.777 1.00 85.50 73 PHE A CA 1
ATOM 600 C C . PHE A 1 73 ? 5.846 -5.807 15.976 1.00 85.50 73 PHE A C 1
ATOM 602 O O . PHE A 1 73 ? 6.212 -5.113 16.929 1.00 85.50 73 PHE A O 1
ATOM 609 N N . PRO A 1 74 ? 6.744 -6.276 15.095 1.00 81.62 74 PRO A N 1
ATOM 610 C CA . PRO A 1 74 ? 8.131 -5.841 15.116 1.00 81.62 74 PRO A CA 1
ATOM 611 C C . PRO A 1 74 ? 8.245 -4.381 14.664 1.00 81.62 74 PRO A C 1
ATOM 613 O O . PRO A 1 74 ? 7.465 -3.904 13.848 1.00 81.62 74 PRO A O 1
ATOM 616 N N . ASN A 1 75 ? 9.310 -3.706 15.098 1.00 71.62 75 ASN A N 1
ATOM 617 C CA . ASN A 1 75 ? 9.622 -2.337 14.662 1.00 71.62 75 ASN A CA 1
ATOM 618 C C . ASN A 1 75 ? 9.875 -2.214 13.146 1.00 71.62 75 ASN A C 1
ATOM 620 O O . ASN A 1 75 ? 9.862 -1.113 12.611 1.00 71.62 75 ASN A O 1
ATOM 624 N N . SER A 1 76 ? 10.180 -3.326 12.469 1.00 69.00 76 SER A N 1
ATOM 625 C CA . SER A 1 76 ? 10.346 -3.385 11.018 1.00 69.00 76 SER A CA 1
ATOM 626 C C . SER A 1 76 ? 9.462 -4.490 10.463 1.00 69.00 76 SER A C 1
ATOM 628 O O . SER A 1 76 ? 9.638 -5.673 10.774 1.00 69.00 76 SER A O 1
ATOM 630 N N . LEU A 1 77 ? 8.496 -4.078 9.655 1.00 75.56 77 LEU A N 1
ATOM 631 C CA . LEU A 1 77 ? 7.458 -4.929 9.107 1.00 75.56 77 LEU A CA 1
ATOM 632 C C . LEU A 1 77 ? 7.831 -5.325 7.677 1.00 75.56 77 LEU A C 1
ATOM 634 O O . LEU A 1 77 ? 7.844 -4.512 6.756 1.00 75.56 77 LEU A O 1
ATOM 638 N N . SER A 1 78 ? 8.191 -6.595 7.510 1.00 76.25 78 SER A N 1
ATOM 639 C CA . SER A 1 78 ? 8.361 -7.234 6.201 1.00 76.25 78 SER A CA 1
ATOM 640 C C . SER A 1 78 ? 7.013 -7.637 5.587 1.00 76.25 78 SER A C 1
ATOM 642 O O . SER A 1 78 ? 6.025 -7.729 6.307 1.00 76.25 78 SER A O 1
ATOM 644 N N . ASN A 1 79 ? 6.998 -8.022 4.307 1.00 77.06 79 ASN A N 1
ATOM 645 C CA . ASN A 1 79 ? 5.776 -8.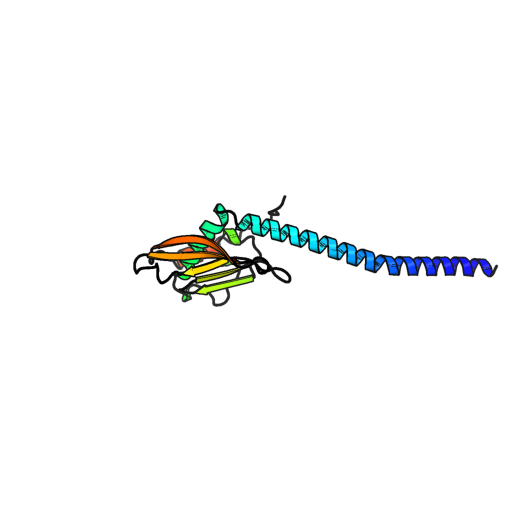388 3.568 1.00 77.06 79 ASN A CA 1
ATOM 646 C C . ASN A 1 79 ? 4.861 -9.415 4.248 1.00 77.06 79 ASN A C 1
ATOM 648 O O . ASN A 1 79 ? 3.652 -9.304 4.117 1.00 77.06 79 ASN A O 1
ATOM 652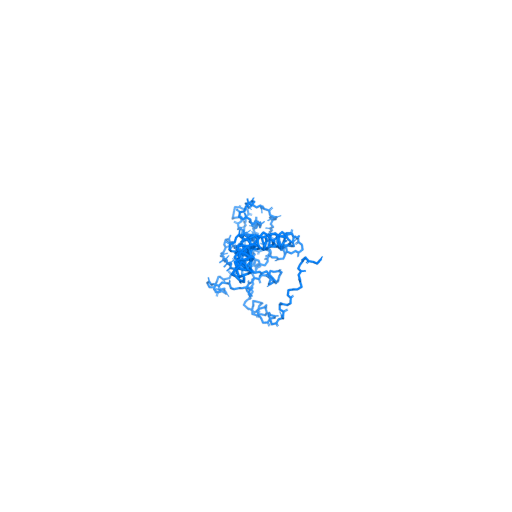 N N . LYS A 1 80 ? 5.415 -10.350 5.029 1.00 77.56 80 LYS A N 1
ATOM 653 C CA . LYS A 1 80 ? 4.639 -11.333 5.810 1.00 77.56 80 LYS A CA 1
ATOM 654 C C . LYS A 1 80 ? 3.654 -10.724 6.822 1.00 77.56 80 LYS A C 1
ATOM 656 O O . LYS A 1 80 ? 2.819 -11.430 7.364 1.00 77.56 80 LYS A O 1
ATOM 661 N N . TRP A 1 81 ? 3.825 -9.446 7.165 1.00 80.19 81 TRP A N 1
ATOM 662 C CA . TRP A 1 81 ? 2.967 -8.726 8.110 1.00 80.19 81 TRP A CA 1
ATOM 663 C C . TRP A 1 81 ? 1.888 -7.899 7.420 1.00 80.19 81 TRP A C 1
ATOM 665 O O . TRP A 1 81 ? 1.146 -7.191 8.094 1.00 80.19 81 TRP A O 1
ATOM 675 N N . LEU A 1 82 ? 1.827 -7.926 6.093 1.00 85.69 82 LEU A N 1
ATOM 676 C CA . LEU A 1 82 ? 0.805 -7.209 5.349 1.00 85.69 82 LEU A CA 1
ATOM 677 C C . LEU A 1 82 ? -0.488 -8.028 5.323 1.00 85.69 82 LEU A C 1
ATOM 679 O O . LEU A 1 82 ? -0.471 -9.221 5.611 1.00 85.69 82 LEU A O 1
ATOM 683 N N . PRO A 1 83 ? -1.625 -7.405 4.994 1.00 87.25 83 PRO A N 1
ATOM 684 C CA . PRO A 1 83 ? -2.817 -8.151 4.616 1.00 87.25 83 PRO A CA 1
ATOM 685 C C . PRO A 1 83 ? -2.530 -9.075 3.420 1.00 87.25 83 PRO A C 1
ATOM 687 O O . PRO A 1 83 ? -1.755 -8.708 2.529 1.00 87.25 83 PRO A O 1
ATOM 690 N N . GLU A 1 84 ? -3.164 -10.252 3.388 1.00 85.19 84 GLU A N 1
ATOM 691 C CA . GLU A 1 84 ? -2.933 -11.305 2.380 1.00 85.19 84 GLU A CA 1
ATOM 692 C C . GLU A 1 84 ? -3.088 -10.775 0.948 1.00 85.19 84 GLU A C 1
ATOM 694 O O . GLU A 1 84 ? -2.328 -11.130 0.043 1.00 85.19 84 GLU A O 1
ATOM 699 N N . GLU A 1 85 ? -4.024 -9.849 0.754 1.00 86.31 85 GLU A N 1
ATOM 700 C CA . GLU A 1 85 ? -4.308 -9.207 -0.524 1.00 86.31 85 GLU A CA 1
ATOM 701 C C . GLU A 1 85 ? -3.087 -8.472 -1.105 1.00 86.31 85 GLU A C 1
ATOM 703 O O . GLU A 1 85 ? -2.982 -8.304 -2.323 1.00 86.31 85 GLU A O 1
ATOM 708 N N . LEU A 1 86 ? -2.147 -8.066 -0.244 1.00 86.50 86 LEU A N 1
ATOM 709 C CA . LEU A 1 86 ? -0.921 -7.356 -0.600 1.00 86.50 86 LEU A CA 1
ATOM 710 C C . LEU A 1 86 ? 0.325 -8.246 -0.619 1.00 86.50 86 LEU A C 1
ATOM 712 O O . LEU A 1 86 ? 1.384 -7.759 -1.006 1.00 86.50 86 LEU A O 1
ATOM 716 N N . HIS A 1 87 ? 0.248 -9.536 -0.274 1.00 82.25 87 HIS A N 1
ATOM 717 C CA . HIS A 1 87 ? 1.432 -10.418 -0.254 1.00 82.25 87 HIS A CA 1
ATOM 718 C C . HIS A 1 87 ? 2.101 -10.545 -1.630 1.00 82.25 87 HIS A C 1
ATOM 720 O O . HIS A 1 87 ? 3.313 -10.735 -1.738 1.00 82.25 87 HIS A O 1
ATOM 726 N N . ARG A 1 88 ? 1.315 -10.408 -2.703 1.00 77.62 88 ARG A N 1
ATOM 727 C CA . ARG A 1 88 ? 1.818 -10.427 -4.086 1.00 77.62 88 ARG A CA 1
ATOM 728 C C . ARG A 1 88 ? 2.540 -9.137 -4.473 1.00 77.62 88 ARG A C 1
ATOM 730 O O . ARG A 1 88 ? 3.274 -9.129 -5.463 1.00 77.62 88 ARG A O 1
ATOM 737 N N . MET A 1 89 ? 2.363 -8.077 -3.690 1.00 78.00 89 MET A N 1
ATOM 738 C CA . MET A 1 89 ? 2.944 -6.771 -3.946 1.00 78.00 89 MET A CA 1
ATOM 739 C C . MET A 1 89 ? 4.335 -6.657 -3.335 1.00 78.00 89 MET A C 1
ATOM 741 O O . MET A 1 89 ? 4.620 -7.128 -2.234 1.00 78.00 89 MET A O 1
ATOM 745 N N . SER A 1 90 ? 5.232 -5.980 -4.050 1.00 72.81 90 SER A N 1
ATOM 746 C CA . SER A 1 90 ? 6.529 -5.576 -3.507 1.00 72.81 90 SER A CA 1
ATOM 747 C C . SER A 1 90 ? 6.368 -4.361 -2.597 1.00 72.81 90 SER A C 1
ATOM 749 O O . SER A 1 90 ? 6.851 -3.274 -2.912 1.00 72.81 90 SER A O 1
ATOM 751 N N . ALA A 1 91 ? 5.691 -4.538 -1.466 1.00 74.12 91 ALA A N 1
ATOM 752 C CA . ALA A 1 91 ? 5.734 -3.534 -0.418 1.00 74.12 91 ALA A CA 1
ATOM 753 C C . ALA A 1 91 ? 7.153 -3.439 0.154 1.00 74.12 91 ALA A C 1
ATOM 755 O O . ALA A 1 91 ? 7.913 -4.412 0.172 1.00 74.12 91 ALA A O 1
ATOM 756 N N . ARG A 1 92 ? 7.534 -2.238 0.576 1.00 69.38 92 ARG A N 1
ATOM 757 C CA . ARG A 1 92 ? 8.877 -1.958 1.103 1.00 69.38 92 ARG A CA 1
ATOM 758 C C . ARG A 1 92 ? 8.854 -1.391 2.504 1.00 69.38 92 ARG A C 1
ATOM 760 O O . ARG A 1 92 ? 9.790 -1.628 3.262 1.00 69.38 92 ARG A O 1
ATOM 767 N N . ILE A 1 93 ? 7.826 -0.612 2.815 1.00 68.62 93 ILE A N 1
ATOM 768 C CA .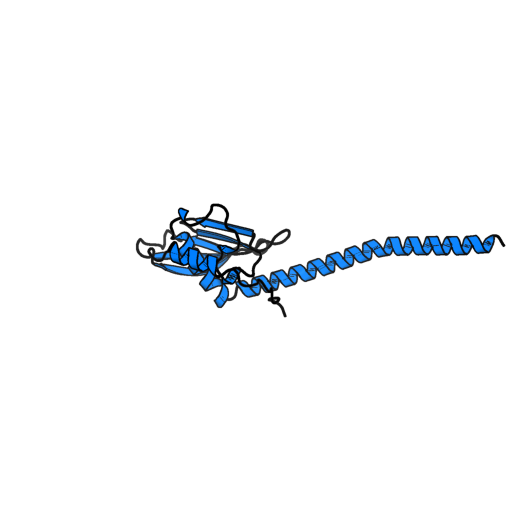 ILE A 1 93 ? 7.707 0.096 4.081 1.00 68.62 93 ILE A CA 1
ATOM 769 C C . ILE A 1 93 ? 6.288 -0.114 4.570 1.00 68.62 93 ILE A C 1
ATOM 771 O O . ILE A 1 93 ? 5.333 0.122 3.832 1.00 68.62 93 ILE A O 1
ATOM 775 N N . SER A 1 94 ? 6.169 -0.573 5.809 1.00 80.44 94 SER A N 1
ATOM 776 C CA . SER A 1 94 ? 4.918 -0.498 6.541 1.00 80.44 94 SER A CA 1
ATOM 777 C C . SER A 1 94 ? 5.187 -0.000 7.952 1.00 80.44 94 SER A C 1
ATOM 779 O O . SER A 1 94 ? 6.173 -0.391 8.580 1.00 80.44 94 SER A O 1
ATOM 781 N N . GLU A 1 95 ? 4.333 0.903 8.413 1.00 85.50 95 GLU A N 1
ATOM 782 C CA . GLU A 1 95 ? 4.365 1.477 9.753 1.00 85.50 95 GLU A CA 1
ATOM 783 C C . GLU A 1 95 ? 2.971 1.348 10.351 1.00 85.50 95 GLU A C 1
ATOM 785 O O . GLU A 1 95 ? 2.004 1.767 9.722 1.00 85.50 95 GLU A O 1
ATOM 790 N N . PHE A 1 96 ? 2.865 0.781 11.553 1.00 86.19 96 PHE A N 1
ATOM 791 C CA . PHE A 1 96 ? 1.600 0.632 12.274 1.00 86.19 96 PHE A CA 1
ATOM 792 C C . PHE A 1 96 ? 1.705 1.334 13.624 1.00 86.19 96 PHE A C 1
ATOM 794 O O . PHE A 1 96 ? 2.691 1.177 14.348 1.00 86.19 96 PHE A O 1
ATOM 801 N N . ASN A 1 97 ? 0.687 2.104 13.984 1.00 89.81 97 ASN A N 1
ATOM 802 C CA . ASN A 1 97 ? 0.553 2.706 15.301 1.00 89.81 97 ASN A CA 1
ATOM 803 C C . ASN A 1 97 ? -0.927 2.794 15.704 1.00 89.81 97 ASN A C 1
ATOM 805 O O . ASN A 1 97 ? -1.821 2.485 14.923 1.00 89.81 97 ASN A O 1
ATOM 809 N N . SER A 1 98 ? -1.200 3.230 16.935 1.00 90.75 98 SER A N 1
ATOM 810 C CA . SER A 1 98 ? -2.570 3.299 17.466 1.00 90.75 98 SER A CA 1
ATOM 811 C C . SER A 1 98 ? -3.505 4.246 16.710 1.00 90.75 98 SER A C 1
ATOM 813 O O . SER A 1 98 ? -4.722 4.152 16.842 1.00 90.75 98 SER A O 1
ATOM 815 N N . SER A 1 99 ? -2.937 5.195 15.970 1.00 93.31 99 SER A N 1
ATOM 816 C CA . SER A 1 99 ? -3.661 6.242 15.254 1.00 93.31 99 SER A CA 1
ATOM 817 C C . SER A 1 99 ? -3.749 5.973 13.756 1.00 93.31 99 SER A C 1
ATOM 819 O O . SER A 1 99 ? -4.395 6.749 13.057 1.00 93.31 99 SER A O 1
ATOM 821 N N . GLY A 1 100 ? -3.104 4.921 13.248 1.00 93.38 100 GLY A N 1
ATOM 822 C CA . GLY A 1 100 ? -3.036 4.703 11.816 1.00 93.38 100 GLY A CA 1
ATOM 823 C C . GLY A 1 100 ? -1.995 3.702 11.353 1.00 93.38 100 GLY A C 1
ATOM 824 O O . GLY A 1 100 ? -1.206 3.156 12.125 1.00 93.38 100 GLY A O 1
ATOM 825 N N . SER A 1 101 ? -2.004 3.480 10.047 1.00 92.75 101 SER A N 1
ATOM 826 C CA . SER A 1 101 ? -1.087 2.584 9.359 1.00 92.75 101 SER A CA 1
ATOM 827 C C . SER A 1 101 ? -0.725 3.143 7.995 1.00 92.75 101 SER A C 1
ATOM 829 O O . SER A 1 101 ? -1.596 3.609 7.272 1.00 92.75 101 SER A O 1
ATOM 831 N N . TYR A 1 102 ? 0.536 3.014 7.613 1.00 92.38 102 TYR A N 1
ATOM 832 C CA . TYR A 1 102 ? 1.027 3.413 6.302 1.00 92.38 102 TYR A CA 1
ATOM 833 C C . TYR A 1 102 ? 1.680 2.221 5.609 1.00 92.38 102 TYR A C 1
ATOM 835 O O . TYR A 1 102 ? 2.444 1.487 6.236 1.00 92.38 102 TYR A O 1
ATOM 843 N N . ILE A 1 103 ? 1.390 2.026 4.324 1.00 91.62 103 ILE A N 1
ATOM 844 C CA . ILE A 1 103 ? 2.020 1.019 3.466 1.00 91.62 103 ILE A CA 1
ATOM 845 C C . ILE A 1 103 ? 2.505 1.697 2.191 1.00 91.62 103 ILE A C 1
ATOM 847 O O . ILE A 1 103 ? 1.699 2.238 1.437 1.00 91.62 103 ILE A O 1
ATOM 851 N N . ALA A 1 104 ? 3.798 1.564 1.899 1.00 90.81 104 ALA A N 1
ATOM 852 C CA . ALA A 1 104 ? 4.384 1.928 0.616 1.00 90.81 104 ALA A CA 1
ATOM 853 C C . ALA A 1 104 ? 4.745 0.688 -0.212 1.00 90.81 104 ALA A C 1
ATOM 855 O O . ALA A 1 104 ? 5.493 -0.199 0.222 1.00 90.81 104 ALA A O 1
ATOM 856 N N . ILE A 1 105 ? 4.236 0.679 -1.438 1.00 90.00 105 ILE A N 1
ATOM 857 C CA . ILE A 1 105 ? 4.453 -0.275 -2.521 1.00 90.00 105 ILE A CA 1
ATOM 858 C C . ILE A 1 105 ? 5.268 0.422 -3.619 1.00 90.00 105 ILE A C 1
ATOM 860 O O . ILE A 1 105 ? 5.217 1.641 -3.789 1.00 90.00 105 ILE A O 1
ATOM 864 N N . GLY A 1 106 ? 6.064 -0.358 -4.347 1.00 84.12 106 GLY A N 1
ATOM 865 C CA . GLY A 1 106 ? 6.891 0.131 -5.447 1.00 84.12 106 GLY A CA 1
ATOM 866 C C . GLY A 1 106 ? 8.366 0.245 -5.068 1.00 84.12 106 GLY A C 1
ATOM 867 O O . GLY A 1 106 ? 8.889 -0.526 -4.256 1.00 84.12 106 GLY A O 1
ATOM 868 N N . GLY A 1 107 ? 9.079 1.174 -5.702 1.00 76.00 107 GLY A N 1
ATOM 869 C CA . GLY A 1 107 ? 10.494 1.409 -5.435 1.00 76.00 107 GLY A CA 1
ATOM 870 C C . GLY A 1 107 ? 11.253 2.085 -6.572 1.00 76.00 107 GLY A C 1
ATOM 871 O O . GLY A 1 107 ? 10.950 1.907 -7.749 1.00 76.00 107 GLY A O 1
ATOM 872 N N . GLY A 1 108 ? 12.314 2.807 -6.208 1.00 77.31 108 GLY A N 1
ATOM 873 C CA . GLY A 1 108 ? 13.275 3.408 -7.137 1.00 77.31 108 GLY A CA 1
ATOM 874 C C . GLY A 1 108 ? 12.744 4.648 -7.856 1.00 77.31 108 GLY A C 1
ATOM 875 O O . GLY A 1 108 ? 13.310 5.720 -7.681 1.00 77.31 108 GLY A O 1
ATOM 876 N N . PHE A 1 109 ? 11.680 4.490 -8.644 1.00 78.94 109 PHE A N 1
ATOM 877 C CA . PHE A 1 109 ? 11.143 5.523 -9.539 1.00 78.94 109 PHE A CA 1
ATOM 878 C C . PHE A 1 109 ? 9.666 5.857 -9.317 1.00 78.94 109 PHE A C 1
ATOM 880 O O . PHE A 1 109 ? 9.202 6.819 -9.917 1.00 78.94 109 PHE A O 1
ATOM 887 N N . HIS A 1 110 ? 8.944 5.036 -8.548 1.00 87.12 110 HIS A N 1
ATOM 888 C CA . HIS A 1 110 ? 7.539 5.259 -8.218 1.00 87.12 110 HIS A CA 1
ATOM 889 C C . HIS A 1 110 ? 7.190 4.628 -6.874 1.00 87.12 110 HIS A C 1
ATOM 891 O O . HIS A 1 110 ? 7.534 3.459 -6.646 1.00 87.12 110 HIS A O 1
ATOM 897 N N . HIS A 1 111 ? 6.497 5.366 -6.011 1.00 90.94 111 HIS A N 1
ATOM 898 C CA . HIS A 1 111 ? 5.967 4.860 -4.750 1.00 90.94 111 HIS A CA 1
ATOM 899 C C . HIS A 1 111 ? 4.496 5.232 -4.604 1.00 90.94 111 HIS A C 1
ATOM 901 O O . HIS A 1 111 ? 4.092 6.376 -4.806 1.00 90.94 111 HIS A O 1
ATOM 907 N N . TYR A 1 112 ? 3.706 4.252 -4.201 1.00 93.38 112 TYR A N 1
ATOM 908 C CA . TYR A 1 112 ? 2.271 4.385 -4.007 1.00 93.38 112 TYR A CA 1
ATOM 909 C C . TYR A 1 112 ? 1.815 3.391 -2.943 1.00 93.38 112 TYR A C 1
ATOM 911 O O . TYR A 1 112 ? 2.556 2.480 -2.583 1.00 93.38 112 TYR A O 1
ATOM 919 N N . GLY A 1 113 ? 0.600 3.517 -2.432 1.00 94.75 113 GLY A N 1
ATOM 920 C CA . GLY A 1 113 ? 0.091 2.567 -1.454 1.00 94.75 113 GLY A CA 1
ATOM 921 C C . GLY A 1 113 ? -1.029 3.140 -0.616 1.00 94.75 113 GLY A C 1
ATOM 922 O O . GLY A 1 113 ? -1.858 3.897 -1.111 1.00 94.75 113 GLY A O 1
ATOM 923 N N . PHE A 1 114 ? -1.074 2.751 0.650 1.00 95.88 114 PHE A N 1
ATOM 924 C CA . PHE A 1 114 ? -2.218 3.013 1.509 1.00 95.88 114 PHE A CA 1
ATOM 925 C C . PHE A 1 114 ? -1.833 3.792 2.750 1.00 95.88 114 PHE A C 1
ATOM 927 O O . PHE A 1 114 ? -0.781 3.563 3.343 1.00 95.88 114 PHE A O 1
ATOM 934 N N . ASP A 1 115 ? -2.734 4.676 3.144 1.00 96.12 115 ASP A N 1
ATOM 935 C CA . ASP A 1 115 ? -2.667 5.426 4.384 1.00 96.12 115 ASP A CA 1
ATOM 936 C C . ASP A 1 115 ? -3.993 5.262 5.125 1.00 96.12 115 ASP A C 1
ATOM 938 O O . ASP A 1 115 ? -5.074 5.418 4.552 1.00 96.12 115 ASP A O 1
ATOM 942 N N . LEU A 1 116 ? -3.909 4.885 6.390 1.00 97.19 116 LEU A N 1
ATOM 943 C CA . LEU A 1 116 ? -5.035 4.688 7.280 1.00 97.19 116 LEU A CA 1
ATOM 944 C C . LEU A 1 116 ? -4.872 5.646 8.451 1.00 97.19 116 LEU A C 1
ATOM 946 O O . LEU A 1 116 ? -3.889 5.557 9.181 1.00 97.19 116 LEU A O 1
ATOM 950 N N . GLU A 1 117 ? -5.878 6.478 8.688 1.00 97.81 117 GLU A N 1
ATOM 951 C CA . GLU A 1 117 ? -5.879 7.455 9.773 1.00 97.81 117 GLU A CA 1
ATOM 952 C C . GLU A 1 117 ? -7.135 7.310 10.640 1.00 97.81 117 GLU A C 1
ATOM 954 O O . GLU A 1 117 ? -8.256 7.167 10.140 1.00 97.81 117 GLU A O 1
ATOM 959 N N . LEU A 1 118 ? -6.954 7.359 11.959 1.00 97.81 118 LEU A N 1
ATOM 960 C CA . LEU A 1 118 ? -8.043 7.415 12.925 1.00 97.81 118 LEU A CA 1
ATOM 961 C C . LEU A 1 118 ? -8.658 8.821 12.953 1.00 97.81 118 LEU A C 1
ATOM 963 O O . LEU A 1 118 ? -8.027 9.783 13.392 1.00 97.81 118 LEU A O 1
ATOM 967 N N . GLU A 1 119 ? -9.940 8.937 12.613 1.00 97.81 119 GLU A N 1
ATOM 968 C CA . GLU A 1 119 ? -10.703 10.171 12.789 1.00 97.81 119 GLU A CA 1
ATOM 969 C C . GLU A 1 119 ? -11.140 10.304 14.256 1.00 97.81 119 GLU A C 1
ATOM 971 O O . GLU A 1 119 ? -12.261 9.965 14.659 1.00 97.81 119 GLU A O 1
ATOM 976 N N . ALA A 1 120 ? -10.221 10.785 15.094 1.00 95.25 120 ALA A N 1
ATOM 977 C CA . ALA A 1 120 ? -10.407 10.853 16.542 1.00 95.25 120 ALA A CA 1
ATOM 978 C C . ALA A 1 120 ? -11.610 11.716 16.967 1.00 95.25 120 ALA A C 1
ATOM 980 O O . ALA A 1 120 ? -12.200 11.461 18.015 1.00 95.25 120 ALA A O 1
ATOM 981 N N . LYS A 1 121 ? -12.003 12.723 16.169 1.00 96.81 121 LYS A N 1
ATOM 982 C CA . LYS A 1 121 ? -13.135 13.608 16.503 1.00 96.81 121 LYS A CA 1
ATOM 983 C C . LYS A 1 121 ? -14.493 12.953 16.270 1.00 96.81 121 LYS A C 1
ATOM 985 O O . LYS A 1 121 ? -15.457 13.314 16.941 1.00 96.81 121 LYS A O 1
ATOM 990 N N . SER A 1 122 ? -14.577 12.034 15.310 1.00 96.75 122 SER A N 1
ATOM 991 C CA . SER A 1 122 ? -15.800 11.279 15.005 1.00 96.75 122 SER A CA 1
ATOM 992 C C . SER A 1 122 ? -15.856 9.930 15.723 1.00 96.75 122 SER A C 1
ATOM 994 O O . SER A 1 122 ? -16.921 9.316 15.790 1.00 96.75 122 SER A O 1
ATOM 996 N N . SER A 1 123 ? -1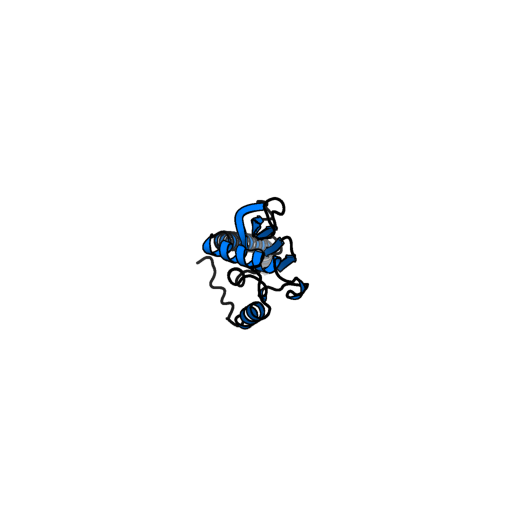4.730 9.486 16.277 1.00 95.50 123 SER A N 1
ATOM 997 C CA . SER A 1 123 ? -14.623 8.268 17.076 1.00 95.50 123 SER A CA 1
ATOM 998 C C . SER A 1 123 ? -15.211 8.441 18.479 1.00 95.50 123 SER A C 1
ATOM 1000 O O . SER A 1 123 ? -15.317 9.542 19.021 1.00 95.50 123 SER A O 1
ATOM 1002 N N . ASN A 1 124 ? -15.598 7.325 19.089 1.00 96.56 124 ASN A N 1
ATOM 1003 C CA . ASN A 1 124 ? -16.093 7.259 20.459 1.00 96.56 124 ASN A CA 1
ATOM 1004 C C . ASN A 1 124 ? -15.557 5.991 21.159 1.00 96.56 124 ASN A C 1
ATOM 1006 O O . ASN A 1 124 ? -15.017 5.112 20.493 1.00 96.56 124 ASN A O 1
ATOM 1010 N N . PRO A 1 125 ? -15.717 5.840 22.488 1.00 96.00 125 PRO A N 1
ATOM 1011 C CA . PRO A 1 125 ? -15.133 4.707 23.216 1.00 96.00 125 PRO A CA 1
ATOM 1012 C C . PRO A 1 125 ? -15.581 3.308 22.761 1.00 96.00 125 PRO A C 1
ATOM 1014 O O . PRO A 1 125 ? -14.914 2.331 23.087 1.00 96.00 125 PRO A O 1
ATOM 1017 N N . ALA A 1 126 ? -16.709 3.185 22.055 1.00 97.25 126 ALA A N 1
ATOM 1018 C CA . ALA A 1 126 ? -17.199 1.910 21.533 1.00 97.25 126 ALA A CA 1
ATOM 1019 C C . ALA A 1 126 ? -16.827 1.684 20.059 1.00 97.25 126 ALA A C 1
ATOM 1021 O O . ALA A 1 126 ? -16.850 0.547 19.585 1.00 97.25 126 ALA A O 1
ATOM 1022 N N . THR A 1 127 ? -16.518 2.742 19.309 1.00 97.69 127 THR A N 1
ATOM 1023 C CA . THR A 1 127 ? -16.370 2.684 17.853 1.00 97.69 127 THR A CA 1
ATOM 1024 C C . THR A 1 127 ? -15.333 3.686 17.371 1.00 97.69 127 THR A C 1
ATOM 1026 O O . THR A 1 127 ? -15.472 4.889 17.592 1.00 97.69 127 THR A O 1
ATOM 1029 N N . ASN A 1 128 ? -14.345 3.185 16.642 1.00 98.19 128 ASN A N 1
ATOM 1030 C CA . ASN A 1 128 ? -13.365 3.992 15.936 1.00 98.19 128 ASN A CA 1
ATOM 1031 C C . ASN A 1 128 ? -13.835 4.243 14.501 1.00 98.19 128 ASN A C 1
ATOM 1033 O O . ASN A 1 128 ? -14.371 3.346 13.844 1.00 98.19 128 ASN A O 1
ATOM 1037 N N . ILE A 1 129 ? -13.643 5.471 14.030 1.00 98.38 129 ILE A N 1
ATOM 1038 C CA . ILE A 1 129 ? -13.892 5.878 12.649 1.00 98.38 129 ILE A CA 1
ATOM 1039 C C . ILE A 1 129 ? -12.546 6.018 11.954 1.00 98.38 129 ILE A C 1
ATOM 1041 O O . ILE A 1 129 ? -11.670 6.726 12.442 1.00 98.38 129 ILE A O 1
ATOM 1045 N N . TRP A 1 130 ? -12.397 5.353 10.819 1.00 98.25 130 TRP A N 1
ATOM 1046 C CA . TRP A 1 130 ? -11.148 5.266 10.081 1.00 98.25 130 TRP A CA 1
ATOM 1047 C C . TRP A 1 130 ? -11.314 5.863 8.690 1.00 98.25 130 TRP A C 1
ATOM 1049 O O . TRP A 1 130 ? -12.274 5.539 7.988 1.00 98.25 130 TRP A O 1
ATOM 1059 N N . ASN A 1 131 ? -10.366 6.706 8.294 1.00 98.50 131 ASN A N 1
ATOM 1060 C CA . ASN A 1 131 ? -10.216 7.200 6.934 1.00 98.50 131 ASN A CA 1
ATOM 1061 C C . ASN A 1 131 ? -9.138 6.373 6.245 1.00 98.50 131 ASN A C 1
ATOM 1063 O O . ASN A 1 131 ? -7.999 6.326 6.702 1.00 98.50 131 ASN A O 1
ATOM 1067 N N . PHE A 1 132 ? -9.504 5.723 5.149 1.00 98.38 132 PHE A N 1
ATOM 1068 C CA . PHE A 1 132 ? -8.594 4.926 4.351 1.00 98.38 132 PHE A CA 1
ATOM 1069 C C . PHE A 1 132 ? -8.373 5.587 3.004 1.00 98.38 132 PHE A C 1
ATOM 1071 O O . PHE A 1 132 ? -9.313 5.802 2.236 1.00 98.38 132 PHE A O 1
ATOM 1078 N N . SER A 1 133 ? -7.122 5.916 2.729 1.00 98.25 133 SER A N 1
ATOM 1079 C CA . SER A 1 133 ? -6.703 6.668 1.562 1.00 98.25 133 SER A CA 1
ATOM 1080 C C . SER A 1 133 ? -5.681 5.888 0.754 1.00 98.25 133 SER A C 1
ATOM 1082 O O . SER A 1 133 ? -4.897 5.101 1.277 1.00 98.25 133 SER A O 1
ATOM 1084 N N . PHE A 1 134 ? -5.685 6.139 -0.545 1.00 97.31 134 PHE A N 1
ATOM 1085 C CA . PHE A 1 134 ? -4.624 5.734 -1.445 1.00 97.31 134 PHE A CA 1
ATOM 1086 C C . PHE A 1 134 ? -3.690 6.916 -1.655 1.00 97.31 134 PHE A C 1
ATOM 1088 O O . PHE A 1 134 ? -4.166 8.005 -1.983 1.00 97.31 134 PHE A O 1
ATOM 1095 N N . TYR A 1 135 ? -2.390 6.706 -1.481 1.00 95.06 135 TYR A N 1
ATOM 1096 C CA . TYR A 1 135 ? -1.378 7.692 -1.832 1.00 95.06 135 TYR A CA 1
ATOM 1097 C C . TYR A 1 135 ? -0.645 7.254 -3.098 1.00 95.06 135 TYR A C 1
ATOM 1099 O O . TYR A 1 135 ? -0.337 6.077 -3.284 1.00 95.06 135 TYR A O 1
ATOM 1107 N N . ASP A 1 136 ? -0.323 8.231 -3.928 1.00 94.25 136 ASP A N 1
ATOM 1108 C CA . ASP A 1 136 ? 0.546 8.103 -5.084 1.00 94.25 136 ASP A CA 1
ATOM 1109 C C . ASP A 1 136 ? 1.511 9.294 -5.094 1.00 94.25 136 ASP A C 1
ATOM 1111 O O . ASP A 1 136 ? 1.097 10.427 -4.838 1.00 94.25 136 ASP A O 1
ATOM 1115 N N . GLU A 1 137 ? 2.806 9.070 -5.327 1.00 91.19 137 GLU A N 1
ATOM 1116 C CA . GLU A 1 137 ? 3.783 10.167 -5.278 1.00 91.19 137 GLU A CA 1
ATOM 1117 C C . GLU A 1 137 ? 3.617 11.216 -6.393 1.00 91.19 137 GLU A C 1
ATOM 1119 O O . GLU A 1 137 ? 4.084 12.346 -6.228 1.00 91.19 137 GLU A O 1
ATOM 1124 N N . PHE A 1 138 ? 2.931 10.884 -7.492 1.00 89.88 138 PHE A N 1
ATOM 1125 C CA . PHE A 1 138 ? 2.657 11.795 -8.605 1.00 89.88 138 PHE A CA 1
ATOM 1126 C C . PHE A 1 138 ? 1.246 12.385 -8.560 1.00 89.88 138 PHE A C 1
ATOM 1128 O O . PHE A 1 138 ? 1.083 13.574 -8.840 1.00 89.88 138 PHE A O 1
ATOM 1135 N N . ASP A 1 139 ? 0.248 11.593 -8.166 1.00 91.88 139 ASP A N 1
ATOM 1136 C CA . ASP A 1 139 ? -1.160 12.016 -8.155 1.00 91.88 139 ASP A CA 1
ATOM 1137 C C . ASP A 1 139 ? -1.649 12.511 -6.780 1.00 91.88 139 ASP A C 1
ATOM 1139 O O . ASP A 1 139 ? -2.731 13.095 -6.662 1.00 91.88 139 ASP A O 1
ATOM 1143 N N . GLY A 1 140 ? -0.841 12.327 -5.735 1.00 93.69 140 GLY A N 1
ATOM 1144 C CA . GLY A 1 140 ? -1.156 12.710 -4.365 1.00 93.69 140 GLY A CA 1
ATOM 1145 C C . GLY A 1 140 ? -2.053 11.704 -3.643 1.00 93.69 140 GLY A C 1
ATOM 1146 O O . GLY A 1 140 ? -2.172 10.537 -4.015 1.00 93.69 140 GLY A O 1
ATOM 1147 N N . THR A 1 141 ? -2.675 12.161 -2.556 1.00 96.19 141 THR A N 1
ATOM 1148 C CA . THR A 1 141 ? -3.511 11.317 -1.694 1.00 96.19 141 THR A CA 1
ATOM 1149 C C . THR A 1 141 ? -4.987 11.496 -2.019 1.00 96.19 141 THR A C 1
ATOM 1151 O O . THR A 1 141 ? -5.484 12.620 -2.113 1.00 96.19 141 THR A O 1
ATOM 1154 N N . ARG A 1 142 ? -5.719 10.384 -2.116 1.00 96.81 142 ARG A N 1
ATOM 1155 C CA . ARG A 1 142 ? -7.176 10.372 -2.260 1.00 96.81 142 ARG A CA 1
ATOM 1156 C C . ARG A 1 142 ? -7.829 9.450 -1.243 1.00 96.81 142 ARG A C 1
ATOM 1158 O O . ARG A 1 142 ? -7.382 8.325 -1.042 1.00 96.81 142 ARG A O 1
ATOM 1165 N N . LEU A 1 143 ? -8.928 9.908 -0.657 1.00 98.06 143 LEU A N 1
ATOM 1166 C CA . LEU A 1 143 ? -9.756 9.087 0.218 1.00 98.06 143 LEU A CA 1
ATOM 1167 C C . LEU A 1 143 ? -10.453 7.999 -0.610 1.00 98.06 143 LEU A C 1
ATOM 1169 O O . LEU A 1 143 ? -11.134 8.312 -1.588 1.00 98.06 143 LEU A O 1
ATOM 1173 N N . LEU A 1 144 ? -10.282 6.739 -0.219 1.00 98.06 144 LEU A N 1
ATOM 1174 C CA . LEU A 1 144 ? -10.997 5.604 -0.800 1.00 98.06 144 LEU A CA 1
ATOM 1175 C C . LEU A 1 144 ? -12.290 5.328 -0.038 1.00 98.06 144 LEU A C 1
ATOM 1177 O O . LEU A 1 144 ? -13.346 5.162 -0.645 1.00 98.06 144 LEU A O 1
ATOM 1181 N N . GLU A 1 145 ? -12.212 5.283 1.292 1.00 98.12 145 GLU A N 1
ATOM 1182 C CA . GLU A 1 145 ? -13.348 4.943 2.141 1.00 98.12 145 GLU A CA 1
ATOM 1183 C C . GLU A 1 145 ? -13.203 5.535 3.544 1.00 98.12 145 GLU A C 1
ATOM 1185 O O . GLU A 1 145 ? -12.107 5.609 4.096 1.00 98.12 145 GLU A O 1
ATOM 1190 N N . THR A 1 146 ? -14.335 5.898 4.144 1.00 98.44 146 THR A N 1
ATOM 1191 C CA . THR A 1 146 ? -14.449 6.121 5.586 1.00 98.44 146 THR A CA 1
ATOM 1192 C C . THR A 1 146 ? -15.349 5.039 6.158 1.00 98.44 146 THR A C 1
ATOM 1194 O O . THR A 1 146 ? -16.487 4.880 5.713 1.00 98.44 146 THR A O 1
ATOM 1197 N N . PHE A 1 147 ? -14.867 4.308 7.158 1.00 98.44 147 PHE A N 1
ATOM 1198 C CA . PHE A 1 147 ? -15.617 3.213 7.765 1.00 98.44 147 PHE A CA 1
ATOM 1199 C C . PHE A 1 147 ? -15.522 3.235 9.287 1.00 98.44 147 PHE A C 1
ATOM 1201 O O . PHE A 1 147 ? -14.698 3.925 9.883 1.00 98.44 147 PHE A O 1
ATOM 1208 N N . SER A 1 148 ? -16.414 2.478 9.922 1.00 98.06 148 SER A N 1
ATOM 1209 C CA . SER A 1 148 ? -16.440 2.315 11.373 1.00 98.06 148 SER A CA 1
ATOM 1210 C C . SER A 1 148 ? -16.044 0.897 11.758 1.00 98.06 148 SER A C 1
ATOM 1212 O O . SER A 1 148 ? -16.403 -0.066 11.072 1.00 98.06 148 SER A O 1
ATOM 1214 N N . LEU A 1 149 ? -15.308 0.781 12.860 1.00 97.94 149 LEU A N 1
ATOM 1215 C CA . LEU A 1 149 ? -14.897 -0.487 13.442 1.00 97.94 149 LEU A CA 1
ATOM 1216 C C . LEU A 1 149 ? -15.115 -0.438 14.964 1.00 97.94 149 LEU A C 1
ATOM 1218 O O . LEU A 1 149 ? -14.782 0.573 15.591 1.00 97.94 149 LEU A O 1
ATOM 1222 N N . PRO A 1 150 ? -15.681 -1.482 15.591 1.00 98.06 150 PRO A N 1
ATOM 1223 C CA . PRO A 1 150 ? -15.730 -1.582 17.044 1.00 98.06 150 PRO A CA 1
ATOM 1224 C C . PRO A 1 150 ? -14.336 -1.416 17.658 1.00 98.06 150 PRO A C 1
ATOM 1226 O O . PRO A 1 150 ? -13.364 -2.017 17.201 1.00 98.06 150 PRO A O 1
ATOM 1229 N N . ALA A 1 151 ? -14.232 -0.619 18.723 1.00 95.62 151 ALA A N 1
ATOM 1230 C CA . ALA A 1 151 ? -12.944 -0.315 19.354 1.00 95.62 151 ALA A CA 1
ATOM 1231 C C . ALA A 1 151 ? -12.286 -1.543 20.019 1.00 95.62 151 ALA A C 1
ATOM 1233 O O . ALA A 1 151 ? -11.088 -1.543 20.283 1.00 95.62 151 ALA A O 1
ATOM 1234 N N . ASN A 1 152 ? -13.065 -2.594 20.288 1.00 95.75 152 ASN A N 1
ATOM 1235 C CA . ASN A 1 152 ? -12.591 -3.870 20.820 1.00 95.75 152 ASN A CA 1
ATOM 1236 C C . ASN A 1 152 ? -12.267 -4.908 19.731 1.00 95.75 152 ASN A C 1
ATOM 1238 O O . ASN A 1 152 ? -11.880 -6.026 20.067 1.00 95.75 152 ASN A O 1
ATOM 1242 N N . GLU A 1 153 ? -12.441 -4.575 18.449 1.00 96.06 153 GLU A N 1
ATOM 1243 C CA . GLU A 1 153 ? -12.102 -5.463 17.340 1.00 96.06 153 GLU A CA 1
ATOM 1244 C C . GLU A 1 153 ? -10.596 -5.382 17.055 1.00 96.06 153 GLU A C 1
ATOM 1246 O O . GLU A 1 153 ? -10.116 -4.550 16.287 1.00 96.06 153 GLU A O 1
ATOM 1251 N N . THR A 1 154 ? -9.829 -6.233 17.727 1.00 94.50 154 THR A N 1
ATOM 1252 C CA . THR A 1 154 ? -8.366 -6.307 17.615 1.00 94.50 154 THR A CA 1
ATOM 1253 C C . THR A 1 154 ? -7.931 -7.621 16.964 1.00 94.50 154 THR A C 1
ATOM 1255 O O . THR A 1 154 ? -8.756 -8.502 16.691 1.00 94.50 154 THR A O 1
ATOM 1258 N N . ILE A 1 155 ? -6.638 -7.757 16.665 1.00 91.25 155 ILE A N 1
ATOM 1259 C CA . ILE A 1 155 ? -6.025 -9.035 16.310 1.00 91.25 155 ILE A CA 1
ATOM 1260 C C . ILE A 1 155 ? -5.410 -9.676 17.556 1.00 91.25 155 ILE A C 1
ATOM 1262 O O . ILE A 1 155 ? -4.758 -9.019 18.370 1.00 91.25 155 ILE A O 1
ATOM 1266 N N . SER A 1 156 ? -5.638 -10.977 17.716 1.00 90.25 156 SER A N 1
ATOM 1267 C CA . SER A 1 156 ? -4.999 -11.761 18.776 1.00 90.25 156 SER A CA 1
ATOM 1268 C C . SER A 1 156 ? -3.642 -12.302 18.320 1.00 90.25 156 SER A C 1
ATOM 1270 O O . SER A 1 156 ? -3.428 -12.543 17.134 1.00 90.25 156 SER A O 1
ATOM 1272 N N . GLU A 1 157 ? -2.737 -12.577 19.261 1.00 86.62 157 GLU A N 1
ATOM 1273 C CA . GLU A 1 157 ? -1.438 -13.204 18.961 1.00 86.62 157 GLU A CA 1
ATOM 1274 C C . GLU A 1 157 ? -1.591 -14.557 18.238 1.00 86.62 157 GLU A C 1
ATOM 1276 O O . GLU A 1 157 ? -0.805 -14.886 17.350 1.00 86.62 157 GLU A O 1
ATOM 1281 N N . ALA A 1 158 ? -2.634 -15.324 18.573 1.00 86.62 158 ALA A N 1
ATOM 1282 C CA . ALA A 1 158 ? -2.929 -16.607 17.938 1.00 86.62 158 ALA A CA 1
ATOM 1283 C C . ALA A 1 158 ? -3.349 -16.449 16.468 1.00 86.62 158 ALA A C 1
ATOM 1285 O O . ALA A 1 158 ? -2.889 -17.203 15.614 1.00 86.62 158 ALA A O 1
ATOM 1286 N N . GLU A 1 159 ? -4.194 -15.460 16.171 1.00 85.50 159 GLU A N 1
ATOM 1287 C CA . GLU A 1 159 ? -4.621 -15.140 14.804 1.00 85.50 159 GLU A CA 1
ATOM 1288 C C . GLU A 1 159 ? -3.446 -14.634 13.962 1.00 85.50 159 GLU A C 1
ATOM 1290 O O . GLU A 1 159 ? -3.233 -15.106 12.846 1.00 85.50 159 GLU A O 1
ATOM 1295 N N . LEU A 1 160 ? -2.629 -13.752 14.539 1.00 82.81 160 LEU A N 1
ATOM 1296 C CA . LEU A 1 160 ? -1.421 -13.230 13.907 1.00 82.81 160 LEU A CA 1
ATOM 1297 C C . LEU A 1 160 ? -0.423 -14.352 13.579 1.00 82.81 160 LEU A C 1
ATOM 1299 O O . LEU A 1 160 ? 0.087 -14.440 12.463 1.00 82.81 160 LEU A O 1
ATOM 1303 N N . SER A 1 161 ? -0.194 -15.259 14.532 1.00 81.25 161 SER A N 1
ATOM 1304 C CA . SER A 1 161 ? 0.689 -16.416 14.350 1.00 81.25 161 SER A CA 1
ATOM 1305 C C . SER A 1 161 ? 0.156 -17.391 13.298 1.00 81.25 161 SER A C 1
ATOM 1307 O O . SER A 1 161 ? 0.935 -17.928 12.514 1.00 81.25 161 SER A O 1
ATOM 1309 N N . ALA A 1 162 ? -1.161 -17.614 13.248 1.00 79.88 162 ALA A N 1
ATOM 1310 C CA . ALA A 1 162 ? -1.777 -18.470 12.239 1.00 79.88 162 ALA A CA 1
ATOM 1311 C C . ALA A 1 162 ? -1.611 -17.893 10.824 1.00 79.88 162 ALA A C 1
ATOM 1313 O O . ALA A 1 162 ? -1.269 -18.642 9.911 1.00 79.88 162 ALA A O 1
ATOM 1314 N N . GLY A 1 163 ? -1.778 -16.576 10.653 1.00 74.12 163 GLY A N 1
ATOM 1315 C CA . GLY A 1 163 ? -1.554 -15.897 9.372 1.00 74.12 163 GLY A CA 1
ATOM 1316 C C . GLY A 1 163 ? -0.119 -16.071 8.869 1.00 74.12 163 GLY A C 1
ATOM 1317 O O . GLY A 1 163 ? 0.093 -16.539 7.749 1.00 74.12 163 GLY A O 1
ATOM 1318 N N . LEU A 1 164 ? 0.865 -15.822 9.741 1.00 71.62 164 LEU A N 1
ATOM 1319 C CA . LEU A 1 164 ? 2.295 -15.935 9.420 1.00 71.62 164 LEU A CA 1
ATOM 1320 C C . LEU A 1 164 ? 2.732 -17.350 9.002 1.00 71.62 164 LEU A C 1
ATOM 1322 O O . LEU A 1 164 ? 3.657 -17.493 8.208 1.00 71.62 164 LEU A O 1
ATOM 1326 N N . LEU A 1 165 ? 2.096 -18.397 9.536 1.00 60.91 165 LEU A N 1
ATOM 1327 C CA . LEU A 1 165 ? 2.440 -19.793 9.234 1.00 60.91 165 LEU A CA 1
ATOM 1328 C C . LEU A 1 165 ? 1.867 -20.289 7.898 1.00 60.91 165 LEU A C 1
ATOM 1330 O O . LEU A 1 165 ? 2.315 -21.312 7.387 1.00 60.91 165 LEU A O 1
ATOM 1334 N N . THR A 1 166 ? 0.885 -19.593 7.323 1.00 61.06 166 THR A N 1
ATOM 1335 C CA . THR A 1 166 ? 0.271 -19.988 6.041 1.00 61.06 166 THR A CA 1
ATOM 1336 C C . THR A 1 166 ? 0.987 -19.430 4.805 1.00 61.06 166 THR A C 1
ATOM 1338 O O . THR A 1 166 ? 0.628 -19.795 3.680 1.00 61.06 166 THR A O 1
ATOM 1341 N N . ASP A 1 167 ? 2.014 -18.602 5.019 1.00 57.53 167 ASP A N 1
ATOM 1342 C CA . ASP A 1 167 ? 2.764 -17.841 4.007 1.00 57.53 167 ASP A CA 1
ATOM 1343 C C . ASP A 1 167 ? 3.890 -18.652 3.317 1.00 57.53 167 ASP A C 1
ATOM 1345 O O . ASP A 1 167 ? 4.691 -18.111 2.565 1.00 57.53 167 ASP A O 1
ATOM 1349 N N . GLU A 1 168 ? 3.944 -19.980 3.506 1.00 54.75 168 GLU A N 1
ATOM 1350 C CA . GLU A 1 168 ? 4.801 -20.887 2.708 1.00 54.75 168 GLU A CA 1
ATOM 1351 C C . GLU A 1 168 ? 4.258 -21.150 1.285 1.00 54.75 168 GLU A C 1
ATOM 1353 O O . GLU A 1 168 ? 4.801 -21.970 0.542 1.00 54.75 168 GLU A O 1
ATOM 1358 N N . ARG A 1 169 ? 3.179 -20.476 0.865 1.00 54.88 169 ARG A N 1
ATOM 1359 C CA . ARG A 1 169 ? 2.625 -20.643 -0.483 1.00 54.88 169 ARG A CA 1
ATOM 1360 C C . ARG A 1 169 ? 3.448 -19.864 -1.507 1.00 54.88 169 ARG A C 1
ATOM 1362 O O . ARG A 1 169 ? 3.441 -18.638 -1.520 1.00 54.88 169 ARG A O 1
ATOM 1369 N N . ASP A 1 170 ? 4.118 -20.625 -2.375 1.00 50.62 170 ASP A N 1
ATOM 1370 C CA . ASP A 1 170 ? 4.848 -20.188 -3.566 1.00 50.62 170 ASP A CA 1
ATOM 1371 C C . ASP A 1 170 ? 4.260 -18.913 -4.183 1.00 50.62 170 ASP A C 1
ATOM 1373 O O . ASP A 1 170 ? 3.155 -18.906 -4.736 1.00 50.62 170 ASP A O 1
ATOM 1377 N N . SER A 1 171 ? 5.047 -17.839 -4.129 1.00 51.47 171 SER A N 1
ATOM 1378 C CA . SER A 1 171 ? 4.804 -16.577 -4.826 1.00 51.47 171 SER A CA 1
ATOM 1379 C C . SER A 1 171 ? 4.997 -16.751 -6.336 1.00 51.47 171 SER A C 1
ATOM 1381 O O . SER A 1 171 ? 5.840 -16.118 -6.971 1.00 51.47 171 SER A O 1
ATOM 1383 N N . ASN A 1 172 ? 4.185 -17.607 -6.955 1.00 48.75 172 ASN A N 1
ATOM 1384 C CA . ASN A 1 172 ? 3.969 -17.539 -8.388 1.00 48.75 172 ASN A CA 1
ATOM 1385 C C . ASN A 1 172 ? 3.257 -16.213 -8.664 1.00 48.75 172 ASN A C 1
ATOM 1387 O O . ASN A 1 172 ? 2.040 -16.091 -8.522 1.00 48.75 172 ASN A O 1
ATOM 1391 N N . ARG A 1 173 ? 4.043 -15.195 -9.032 1.00 54.94 173 ARG A N 1
ATOM 1392 C CA . ARG A 1 173 ? 3.565 -13.987 -9.705 1.00 54.94 173 ARG A CA 1
ATOM 1393 C C . ARG A 1 173 ? 2.951 -14.402 -11.042 1.00 54.94 173 ARG A C 1
ATOM 1395 O O . ARG A 1 173 ? 3.579 -14.264 -12.088 1.00 54.94 173 ARG A O 1
ATOM 1402 N N . GLU A 1 174 ? 1.734 -14.932 -11.028 1.00 56.19 174 GLU A N 1
ATOM 1403 C CA . GLU A 1 174 ? 0.884 -14.825 -12.206 1.00 56.19 174 GLU A CA 1
ATOM 1404 C C . GLU A 1 174 ? 0.685 -13.330 -12.440 1.00 56.19 174 GLU A C 1
ATOM 1406 O O . GLU A 1 174 ? 0.137 -12.621 -11.595 1.00 56.19 174 GLU A O 1
ATOM 1411 N N . TYR A 1 175 ? 1.271 -12.844 -13.532 1.00 57.25 175 TYR A N 1
ATOM 1412 C CA . TYR A 1 175 ? 1.262 -11.442 -13.920 1.00 57.25 175 TYR A CA 1
ATOM 1413 C C . TYR A 1 175 ? -0.170 -10.894 -13.847 1.00 57.25 175 TYR A C 1
ATOM 1415 O O . TYR A 1 175 ? -1.048 -11.380 -14.554 1.00 57.25 175 TYR A O 1
ATOM 1423 N N . LEU A 1 176 ? -0.396 -9.889 -12.989 1.00 64.62 176 LEU A N 1
ATOM 1424 C CA . LEU A 1 176 ? -1.703 -9.234 -12.816 1.00 64.62 176 LEU A CA 1
ATOM 1425 C C . LEU A 1 176 ? -2.214 -8.608 -14.127 1.00 64.62 176 LEU A C 1
ATOM 1427 O O . LEU A 1 176 ? -3.420 -8.437 -14.288 1.00 64.62 176 LEU A O 1
ATOM 1431 N N . CYS A 1 177 ? -1.307 -8.329 -15.072 1.00 61.56 177 CYS A N 1
ATOM 1432 C CA . CYS A 1 177 ? -1.632 -8.057 -16.469 1.00 61.56 177 CYS A CA 1
ATOM 1433 C C . CYS A 1 177 ? -1.316 -9.291 -17.338 1.00 61.56 177 CYS A C 1
ATOM 1435 O O . CYS A 1 177 ? -0.155 -9.510 -17.699 1.00 61.56 177 CYS A O 1
ATOM 1437 N N . GLN A 1 178 ? -2.333 -10.066 -17.713 1.00 57.03 178 GLN A N 1
ATOM 1438 C CA . GLN A 1 178 ? -2.310 -10.907 -18.918 1.00 57.03 178 GLN A CA 1
ATOM 1439 C C . GLN A 1 178 ? -3.319 -10.368 -19.925 1.00 57.03 178 GLN A C 1
ATOM 1441 O O . GLN A 1 178 ? -4.414 -9.954 -19.484 1.00 57.03 178 GLN A O 1
#

Sequence (178 aa):
MADFKLIDFLKLCGFILLLTLMIPVYYVGLSIFLMFRMAREIECEQEYILRPEVYQPVARTLARYSQSDPKLFPNSLSNKWLPEELHRMSARISEFNSSGSYIAIGGGFHHYGFDLELEAKSSNPATNIWNFSFYDEFDGTRLLETFSLPANETISEAELSAGLLTDERDSNREYLCQ

Organism: NCBI:txid1828826

Foldseek 3Di:
DVVVVVVVVVVVVVVVVVVVVVVVVVVVVVVVVVVVVVVVLVVLVVVQCLPCVNVVQQLVQLLQQLLADCVLDDPFDDLLQGPPSCNLFQWDGWDHYNFWIDIWTDDDPWIKAKIKGWPVVPDDQQKTKIFIWIATPVPGIDTSDIDIDTSPNHDDSVNSVVSSVVPPPDSPCPRSPD